Protein AF-A0A183EVA5-F1 (afdb_monomer)

Organism: NCBI:txid637853

InterPro domains:
  IPR012674 Calycin [G3DSA:2.40.128.20] (1-105)
  IPR012674 Calycin [SSF50814] (2-103)
  IPR014878 THAP4-like, heme-binding domain [PF08768] (3-102)
  IPR014878 THAP4-like, heme-binding domain [cd07828] (2-103)
  IPR045165 Nitrobindin family [PTHR15854] (3-103)

pLDDT: mean 94.04, std 8.08, range [46.53, 98.69]

Secondary structure (DSSP, 8-state):
---------EEEEEEE-TTS-EEEEEEEETTSEEEEEEEEEETTEEEEEEEEEEE-TTS----EEEEEEEEEEEETTEEEEEEEEEETTEEEEEEEEEEEEP-S--

Structure (mmCIF, N/CA/C/O backbone):
data_AF-A0A183EVA5-F1
#
_entry.id   AF-A0A183EVA5-F1
#
loop_
_atom_site.group_PDB
_atom_site.id
_atom_site.type_symbol
_atom_site.label_atom_id
_atom_site.label_alt_id
_atom_site.label_comp_id
_atom_site.label_asym_id
_atom_site.label_entity_id
_atom_site.label_seq_id
_atom_site.pdbx_PDB_ins_code
_atom_site.Cartn_x
_atom_site.Cartn_y
_atom_site.Cartn_z
_atom_site.occupancy
_atom_site.B_iso_or_equiv
_atom_site.auth_seq_id
_atom_site.auth_comp_id
_atom_site.auth_asym_id
_atom_site.auth_atom_id
_atom_site.pdbx_PDB_model_num
ATOM 1 N N . MET A 1 1 ? 5.181 27.711 -9.859 1.00 46.53 1 MET A N 1
ATOM 2 C CA . MET A 1 1 ? 3.782 27.242 -9.761 1.00 46.53 1 MET A CA 1
ATOM 3 C C . MET A 1 1 ? 3.815 25.726 -9.697 1.00 46.53 1 MET A C 1
ATOM 5 O O . MET A 1 1 ? 4.604 25.141 -10.422 1.00 46.53 1 MET A O 1
ATOM 9 N N . ASN A 1 2 ? 3.055 25.109 -8.791 1.00 75.94 2 ASN A N 1
ATOM 10 C CA . ASN A 1 2 ? 2.841 23.662 -8.789 1.00 75.94 2 ASN A CA 1
ATOM 11 C C . ASN A 1 2 ? 1.584 23.406 -9.628 1.00 75.94 2 ASN A C 1
ATOM 13 O O . ASN A 1 2 ? 0.503 23.842 -9.231 1.00 75.94 2 ASN A O 1
ATOM 17 N N . ASN A 1 3 ? 1.743 22.757 -10.779 1.00 87.44 3 ASN A N 1
ATOM 18 C CA . ASN A 1 3 ? 0.656 22.522 -11.730 1.00 87.44 3 ASN A CA 1
ATOM 19 C C . ASN A 1 3 ? -0.307 21.411 -11.289 1.00 87.44 3 ASN A C 1
ATOM 21 O O . ASN A 1 3 ? -1.318 21.198 -11.947 1.00 87.44 3 ASN A O 1
ATOM 25 N N . ARG A 1 4 ? -0.042 20.761 -10.142 1.00 86.25 4 ARG A N 1
ATOM 26 C CA . ARG A 1 4 ? -0.784 19.588 -9.653 1.00 86.25 4 ARG A CA 1
ATOM 27 C C . ARG A 1 4 ? -0.762 18.427 -10.647 1.00 86.25 4 ARG A C 1
ATOM 29 O O . ARG A 1 4 ? -1.723 17.668 -10.718 1.00 86.25 4 ARG A O 1
ATOM 36 N N . ASP A 1 5 ? 0.337 18.308 -11.384 1.00 92.50 5 ASP A N 1
ATOM 37 C CA . ASP A 1 5 ? 0.573 17.171 -12.263 1.00 92.50 5 ASP A CA 1
ATOM 38 C C . ASP A 1 5 ? 0.585 15.881 -11.429 1.00 92.50 5 ASP A C 1
ATOM 40 O O . ASP A 1 5 ? 1.111 15.848 -10.309 1.00 92.50 5 ASP A O 1
ATOM 44 N N . GLU A 1 6 ? -0.035 14.831 -11.959 1.00 89.56 6 GLU A N 1
ATOM 45 C CA . GLU A 1 6 ? -0.049 13.512 -11.334 1.00 89.56 6 GLU A CA 1
ATOM 46 C C . GLU A 1 6 ? 1.365 12.921 -11.340 1.00 89.56 6 GLU A C 1
ATOM 48 O O . GLU A 1 6 ? 2.039 12.906 -12.370 1.00 89.56 6 GLU A O 1
ATOM 53 N N . LEU A 1 7 ? 1.828 12.466 -10.172 1.00 91.81 7 LEU A N 1
ATOM 54 C CA . LEU A 1 7 ? 3.169 11.890 -10.014 1.00 91.81 7 LEU A CA 1
ATOM 55 C C . LEU A 1 7 ? 3.152 10.370 -9.836 1.00 91.81 7 LEU A C 1
ATOM 57 O O . LEU A 1 7 ? 4.098 9.709 -10.256 1.00 91.81 7 LEU A O 1
ATOM 61 N N . HIS A 1 8 ? 2.143 9.848 -9.137 1.00 93.00 8 HIS A N 1
ATOM 62 C CA . HIS A 1 8 ? 2.019 8.433 -8.807 1.00 93.00 8 HIS A CA 1
ATOM 63 C C . HIS A 1 8 ? 0.599 8.119 -8.337 1.00 93.00 8 HIS A C 1
ATOM 65 O O . HIS A 1 8 ? 0.089 8.783 -7.426 1.00 93.00 8 HIS A O 1
ATOM 71 N N . SER A 1 9 ? 0.043 7.035 -8.861 1.00 95.69 9 SER A N 1
ATOM 72 C CA . SER A 1 9 ? -1.239 6.471 -8.453 1.00 95.69 9 SER A CA 1
ATOM 73 C C . SER A 1 9 ? -1.147 4.959 -8.271 1.00 95.69 9 SER A C 1
ATOM 75 O O . S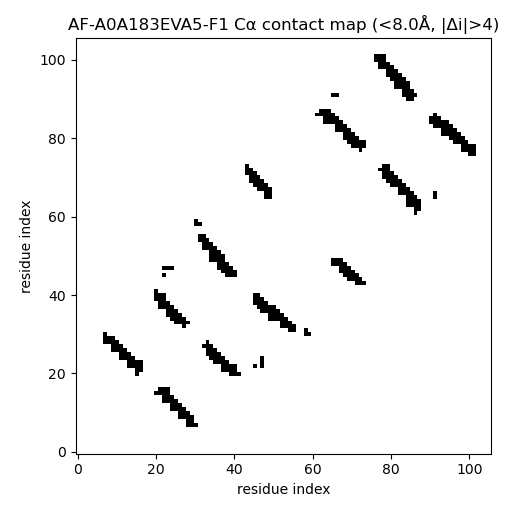ER A 1 9 ? -0.566 4.245 -9.086 1.00 95.69 9 SER A O 1
ATOM 77 N N . GLU A 1 10 ? -1.755 4.462 -7.192 1.00 96.81 10 GLU A N 1
ATOM 78 C CA . GLU A 1 10 ? -1.872 3.032 -6.900 1.00 96.81 10 GLU A CA 1
ATOM 79 C C . GLU A 1 10 ? -3.309 2.670 -6.514 1.00 96.81 10 GLU A C 1
ATOM 81 O O . GLU A 1 10 ? -3.983 3.407 -5.792 1.00 96.81 10 GLU A O 1
ATOM 86 N N . TYR A 1 11 ? -3.769 1.513 -6.984 1.00 98.06 11 TYR A N 1
ATOM 87 C CA . TYR A 1 11 ? -5.104 0.980 -6.715 1.00 98.06 11 TYR A CA 1
ATOM 88 C C . TYR A 1 11 ? -5.000 -0.477 -6.304 1.00 98.06 11 TYR A C 1
ATOM 90 O O . TYR A 1 11 ? -4.143 -1.206 -6.799 1.00 98.06 11 TYR A O 1
ATOM 98 N N . GLY A 1 12 ? -5.873 -0.927 -5.409 1.00 97.94 12 GLY A N 1
ATOM 99 C CA . GLY A 1 12 ? -5.734 -2.268 -4.872 1.00 97.94 12 GLY A CA 1
ATOM 100 C C . GLY A 1 12 ? -6.786 -2.671 -3.860 1.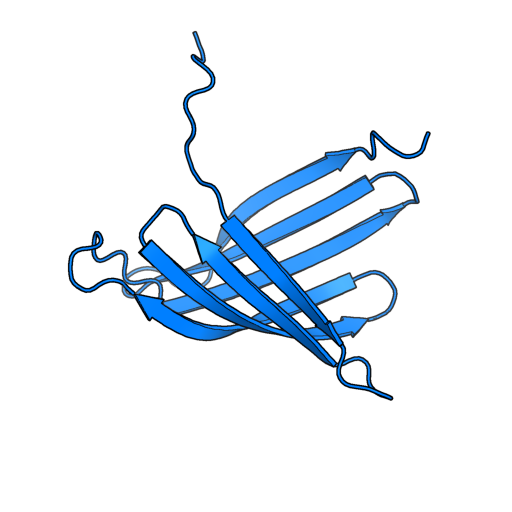00 97.94 12 GLY A C 1
ATOM 101 O O . GLY A 1 12 ? -7.779 -1.976 -3.645 1.00 97.94 12 GLY A O 1
ATOM 102 N N . PHE A 1 13 ? -6.524 -3.804 -3.217 1.00 98.50 13 PHE A N 1
ATOM 103 C CA . PHE A 1 13 ? -7.385 -4.388 -2.198 1.00 98.50 13 PHE A CA 1
ATOM 104 C C . PHE A 1 13 ? -6.581 -4.727 -0.947 1.00 98.50 13 PHE A C 1
ATOM 106 O O . PHE A 1 13 ? -5.471 -5.251 -1.032 1.00 98.50 13 PHE A O 1
ATOM 113 N N . ILE A 1 14 ? -7.182 -4.464 0.213 1.00 98.12 14 ILE A N 1
ATOM 114 C CA . ILE A 1 14 ? -6.720 -4.957 1.508 1.00 98.12 14 ILE A CA 1
ATOM 115 C C . ILE A 1 14 ? -7.614 -6.118 1.942 1.00 98.12 14 ILE A C 1
ATOM 117 O O . ILE A 1 14 ? -8.840 -6.009 1.930 1.00 98.12 14 ILE A O 1
ATOM 121 N N . ALA A 1 15 ? -7.001 -7.228 2.334 1.00 98.31 15 ALA A N 1
ATOM 122 C CA . ALA A 1 15 ? -7.688 -8.413 2.823 1.00 98.31 15 ALA A CA 1
ATOM 123 C C . ALA A 1 15 ? -7.113 -8.839 4.174 1.00 98.31 15 ALA A C 1
ATOM 125 O O . ALA A 1 15 ? -5.930 -8.650 4.451 1.00 98.31 15 ALA A O 1
ATOM 126 N N . ILE A 1 16 ? -7.958 -9.436 5.014 1.00 98.12 16 ILE A N 1
ATOM 127 C CA . ILE A 1 16 ? -7.554 -10.029 6.290 1.00 98.12 16 ILE A CA 1
ATOM 128 C C . ILE A 1 16 ? -7.833 -11.521 6.219 1.00 98.12 16 ILE A C 1
ATOM 130 O O . ILE A 1 16 ? -8.927 -11.938 5.834 1.00 98.12 16 ILE A O 1
ATOM 134 N N . LYS A 1 17 ? -6.853 -12.331 6.616 1.00 97.81 17 LYS A N 1
ATOM 135 C CA . LYS A 1 17 ? -7.052 -13.772 6.740 1.00 97.81 17 LYS A CA 1
ATOM 136 C C . LYS A 1 17 ? -8.045 -14.061 7.880 1.00 97.81 17 LYS A C 1
ATOM 138 O O . LYS A 1 17 ? -7.838 -13.588 9.001 1.00 97.81 17 LYS A O 1
ATOM 143 N N . PRO A 1 18 ? -9.111 -14.845 7.634 1.00 98.12 18 PRO A N 1
ATOM 144 C CA . PRO A 1 18 ? -10.136 -15.109 8.638 1.00 98.12 18 PRO A CA 1
ATOM 145 C C . PRO A 1 18 ? -9.565 -15.672 9.944 1.00 98.12 18 PRO A C 1
ATOM 147 O O . PRO A 1 18 ? -8.735 -16.580 9.932 1.00 98.12 18 PRO A O 1
ATOM 150 N N . GLY A 1 19 ? -10.024 -15.133 11.075 1.00 97.56 19 GLY A N 1
ATOM 151 C CA . GLY A 1 19 ? -9.620 -15.586 12.410 1.00 97.56 19 GLY A CA 1
ATOM 152 C C . GLY A 1 19 ? -8.200 -15.195 12.833 1.00 97.56 19 GLY A C 1
ATOM 153 O O . GLY A 1 19 ? -7.778 -15.580 13.922 1.00 97.56 19 GLY A O 1
ATOM 154 N N . THR A 1 20 ? -7.459 -14.430 12.024 1.00 97.81 20 THR A N 1
ATOM 155 C CA . THR A 1 20 ? -6.106 -13.972 12.365 1.00 97.81 20 THR A CA 1
ATOM 156 C C . THR A 1 20 ? -6.001 -12.446 12.321 1.00 97.81 20 THR A C 1
ATOM 158 O O . THR A 1 20 ? -6.986 -11.728 12.145 1.00 97.81 20 THR A O 1
ATOM 161 N N . LYS A 1 21 ? -4.785 -11.936 12.533 1.00 97.38 21 LYS A N 1
ATOM 162 C CA . LYS A 1 21 ? -4.431 -10.526 12.323 1.00 97.38 21 LYS A CA 1
ATOM 163 C C . LYS A 1 21 ? -3.524 -10.346 11.105 1.00 97.38 21 LYS A C 1
ATOM 165 O O . LYS A 1 21 ? -2.883 -9.310 10.985 1.00 97.38 21 LYS A O 1
ATOM 170 N N . GLU A 1 22 ? -3.421 -11.355 10.245 1.00 98.44 22 GLU A N 1
ATOM 171 C CA . GLU A 1 22 ? -2.601 -11.296 9.035 1.00 98.44 22 GLU A CA 1
ATOM 172 C C . GLU A 1 22 ? -3.355 -10.523 7.954 1.00 98.44 22 GLU A C 1
ATOM 174 O O . GLU A 1 22 ? -4.477 -10.875 7.584 1.00 98.44 22 GLU A O 1
ATOM 179 N N . VAL A 1 23 ? -2.724 -9.458 7.476 1.00 98.56 23 VAL A N 1
ATOM 180 C CA . VAL A 1 23 ? -3.220 -8.562 6.438 1.00 98.56 23 VAL A CA 1
ATOM 181 C C . VAL A 1 23 ? -2.414 -8.800 5.168 1.00 98.56 23 VAL A C 1
ATOM 183 O O . VAL A 1 23 ? -1.192 -8.942 5.228 1.00 98.56 23 VAL A O 1
ATOM 186 N N . ALA A 1 24 ? -3.092 -8.799 4.026 1.00 98.62 24 ALA A N 1
ATOM 187 C CA . ALA A 1 24 ? -2.479 -8.728 2.710 1.00 98.62 24 ALA A CA 1
ATOM 188 C C . ALA A 1 24 ? -2.968 -7.473 1.979 1.00 98.62 24 ALA A C 1
ATOM 190 O O . ALA A 1 24 ? -4.148 -7.124 2.053 1.00 98.62 24 ALA A O 1
ATOM 191 N N . LEU A 1 25 ? -2.060 -6.811 1.271 1.00 98.69 25 LEU A N 1
ATOM 192 C CA . LEU A 1 25 ? -2.331 -5.695 0.377 1.00 98.69 25 LEU A CA 1
ATOM 193 C C . LEU A 1 25 ? -1.853 -6.083 -1.021 1.00 98.69 25 LEU A C 1
ATOM 195 O O . LEU A 1 25 ? -0.704 -6.482 -1.195 1.00 98.69 25 LEU A O 1
ATOM 199 N N . SER A 1 26 ? -2.730 -5.958 -2.010 1.00 98.50 26 SER A N 1
ATOM 200 C CA . SER A 1 26 ? -2.387 -6.158 -3.418 1.00 98.50 26 SER A CA 1
ATOM 201 C C . SER A 1 26 ? -2.645 -4.868 -4.170 1.00 98.50 26 SER A C 1
ATOM 203 O O . SER A 1 26 ? -3.786 -4.405 -4.156 1.00 98.50 26 SER A O 1
ATOM 205 N N . THR A 1 27 ? -1.628 -4.290 -4.810 1.00 98.31 27 THR A N 1
ATOM 206 C CA . THR A 1 27 ? -1.761 -3.030 -5.557 1.00 98.31 27 THR A CA 1
ATOM 207 C C . THR A 1 27 ? -1.223 -3.133 -6.977 1.00 98.31 27 THR A C 1
ATOM 209 O O . THR A 1 27 ? -0.306 -3.898 -7.259 1.00 98.31 27 THR A O 1
ATOM 212 N N . VAL A 1 28 ? -1.812 -2.340 -7.870 1.00 97.19 28 VAL A N 1
ATOM 213 C CA . VAL A 1 28 ? -1.347 -2.047 -9.228 1.00 97.19 28 VAL A CA 1
ATOM 214 C C . VAL A 1 28 ? -1.068 -0.549 -9.302 1.00 97.19 28 VAL A C 1
ATOM 216 O O .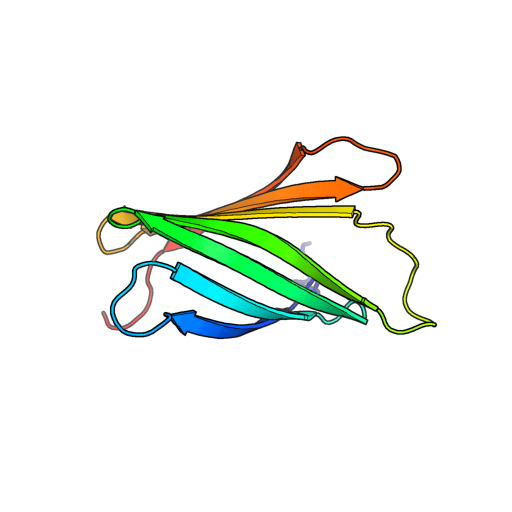 VAL A 1 28 ? -1.854 0.249 -8.789 1.00 97.19 28 VAL A O 1
ATOM 219 N N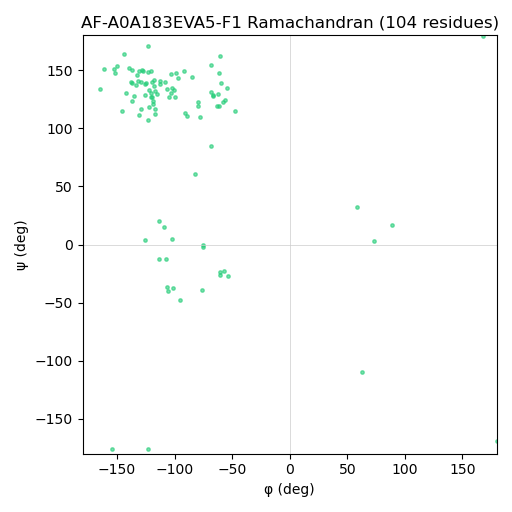 . MET A 1 29 ? 0.047 -0.178 -9.922 1.00 94.94 29 MET A N 1
ATOM 220 C CA . MET A 1 29 ? 0.568 1.188 -9.963 1.00 94.94 29 MET A CA 1
ATOM 221 C C . MET A 1 29 ? 0.686 1.682 -11.409 1.00 94.94 29 MET A C 1
ATOM 223 O O . MET A 1 29 ? 0.944 0.902 -12.330 1.00 94.94 29 MET A O 1
ATOM 227 N N . ASP A 1 30 ? 0.531 2.987 -11.608 1.00 93.50 30 ASP A N 1
ATOM 228 C CA . ASP A 1 30 ? 0.654 3.666 -12.907 1.00 93.50 30 ASP A CA 1
ATOM 229 C C . ASP A 1 30 ? 2.044 3.531 -13.559 1.00 93.50 30 ASP A C 1
ATOM 231 O O . ASP A 1 30 ? 2.174 3.568 -14.783 1.00 93.50 30 ASP A O 1
ATOM 235 N N . ASN A 1 31 ? 3.081 3.288 -12.759 1.00 90.81 31 ASN A N 1
ATOM 236 C CA . ASN A 1 31 ? 4.441 3.010 -13.222 1.00 90.81 31 ASN A CA 1
ATOM 237 C C . ASN A 1 31 ? 4.641 1.589 -13.799 1.00 90.81 31 ASN A C 1
ATOM 239 O O . ASN A 1 31 ? 5.747 1.260 -14.233 1.00 90.81 31 ASN A O 1
ATOM 243 N N . GLY A 1 32 ? 3.596 0.753 -13.829 1.00 92.19 32 GLY A N 1
ATOM 244 C CA . GLY A 1 32 ? 3.637 -0.603 -14.383 1.00 92.19 32 GLY A CA 1
ATOM 245 C C . GLY A 1 32 ? 4.053 -1.689 -13.389 1.00 92.19 32 GLY A C 1
ATOM 246 O O . GLY A 1 32 ? 4.422 -2.789 -13.818 1.00 92.19 32 GLY A O 1
ATOM 247 N N . PHE A 1 33 ? 4.011 -1.400 -12.084 1.00 93.44 33 PHE A N 1
ATOM 248 C CA . PHE A 1 33 ? 4.276 -2.368 -11.018 1.00 93.44 33 PHE A CA 1
ATOM 249 C C . PHE A 1 33 ? 2.994 -2.936 -10.419 1.00 93.44 33 PHE A C 1
ATOM 251 O O . PHE A 1 33 ? 1.969 -2.263 -10.307 1.00 93.44 33 PHE A O 1
ATOM 258 N N . VAL A 1 34 ? 3.084 -4.194 -9.998 1.00 95.75 34 VAL A N 1
ATOM 259 C CA . VAL A 1 34 ? 2.076 -4.873 -9.183 1.00 95.75 34 VAL A CA 1
ATOM 260 C C . VAL A 1 34 ? 2.778 -5.412 -7.951 1.00 95.75 34 VAL A C 1
ATOM 262 O O . VAL A 1 34 ? 3.784 -6.098 -8.103 1.00 95.75 34 VAL A O 1
ATOM 265 N N . THR A 1 35 ? 2.282 -5.139 -6.747 1.00 97.31 35 THR A N 1
ATOM 266 C CA . THR A 1 35 ? 2.890 -5.656 -5.513 1.00 97.31 35 THR A CA 1
ATOM 267 C C . THR A 1 35 ? 1.906 -6.462 -4.685 1.00 97.31 35 THR A C 1
ATOM 269 O O . THR A 1 35 ? 0.702 -6.202 -4.670 1.00 97.31 35 THR A O 1
ATOM 272 N N . ILE A 1 36 ? 2.447 -7.452 -3.978 1.00 98.38 36 ILE A N 1
ATOM 273 C CA . ILE A 1 36 ? 1.787 -8.167 -2.893 1.00 98.38 36 ILE A CA 1
ATOM 274 C C . ILE A 1 36 ? 2.595 -7.888 -1.631 1.00 98.38 36 ILE A C 1
ATOM 276 O O . ILE A 1 36 ? 3.760 -8.270 -1.542 1.00 98.38 36 ILE A O 1
ATOM 280 N N . GLU A 1 37 ? 1.985 -7.231 -0.653 1.00 98.69 37 GLU A N 1
ATOM 281 C CA . GLU A 1 37 ? 2.594 -6.922 0.640 1.00 98.69 37 GLU A CA 1
ATOM 282 C C . GLU A 1 37 ? 1.801 -7.611 1.758 1.00 98.69 37 GLU A C 1
ATOM 284 O O . GLU A 1 37 ? 0.573 -7.695 1.702 1.00 98.69 37 GLU A O 1
ATOM 289 N N . GLN A 1 38 ? 2.483 -8.123 2.782 1.00 98.69 38 GLN A N 1
ATOM 290 C CA . GLN A 1 38 ? 1.848 -8.865 3.874 1.00 98.69 38 GLN A CA 1
ATOM 291 C C . GLN A 1 38 ? 2.399 -8.463 5.237 1.00 98.69 38 GLN A C 1
ATOM 293 O O . GLN A 1 38 ? 3.572 -8.116 5.374 1.00 98.69 38 GLN A O 1
ATOM 298 N N . GLY A 1 39 ? 1.565 -8.558 6.270 1.00 98.50 39 GLY A N 1
ATOM 299 C CA . GLY A 1 39 ? 2.021 -8.430 7.648 1.00 98.50 39 GLY A CA 1
ATOM 300 C C . GLY A 1 39 ? 0.899 -8.281 8.673 1.00 98.50 39 GLY A C 1
ATOM 301 O O . GLY A 1 39 ? -0.281 -8.324 8.324 1.00 98.50 39 GLY A O 1
ATOM 302 N N . PRO A 1 40 ? 1.240 -8.172 9.966 1.00 97.88 40 PRO A N 1
ATOM 303 C CA . PRO A 1 40 ? 0.252 -8.207 11.032 1.00 97.88 40 PRO A CA 1
ATOM 304 C C . PRO A 1 40 ? -0.391 -6.838 11.301 1.00 97.88 40 PRO A C 1
ATOM 306 O O . PRO A 1 40 ? 0.275 -5.799 11.318 1.00 97.88 40 PRO A O 1
ATOM 309 N N . LEU A 1 41 ? -1.681 -6.857 11.635 1.00 98.00 41 LEU A N 1
ATOM 310 C CA . LEU A 1 41 ? -2.372 -5.772 12.326 1.00 98.00 41 LEU A CA 1
ATOM 311 C C . LEU A 1 41 ? -2.060 -5.842 13.829 1.00 98.00 41 LEU A C 1
ATOM 313 O O . LEU A 1 41 ? -2.415 -6.804 14.515 1.00 98.00 41 LEU A O 1
ATOM 317 N N . VAL A 1 42 ? -1.445 -4.792 14.371 1.00 97.88 42 VAL A N 1
ATOM 318 C CA . VAL A 1 42 ? -1.131 -4.657 15.800 1.00 97.88 42 VAL A CA 1
ATOM 319 C C . VAL A 1 42 ? -1.764 -3.376 16.336 1.00 97.88 42 VAL A C 1
ATOM 321 O O . VAL A 1 42 ? -1.325 -2.264 16.047 1.00 97.88 42 VAL A O 1
ATOM 324 N N . GLY A 1 43 ? -2.825 -3.528 17.132 1.00 96.44 43 GLY A N 1
ATOM 325 C CA . GLY A 1 43 ? -3.601 -2.399 17.642 1.00 96.44 43 GLY A CA 1
ATOM 326 C C . GLY A 1 43 ? -4.259 -1.623 16.502 1.00 96.44 43 GLY A C 1
ATOM 327 O O . GLY A 1 43 ? -5.187 -2.122 15.874 1.00 96.44 43 GLY A O 1
ATOM 328 N N . LYS A 1 44 ? -3.766 -0.407 16.247 1.00 97.06 44 LYS A N 1
ATOM 329 C CA . LYS A 1 44 ? -4.222 0.487 15.169 1.00 97.06 44 LYS A CA 1
ATOM 330 C C . LYS A 1 44 ? -3.153 0.709 14.087 1.00 97.06 44 LYS A C 1
ATOM 332 O O . LYS A 1 44 ? -3.189 1.715 13.376 1.00 97.06 44 LYS A O 1
ATOM 337 N N . SER A 1 45 ? -2.184 -0.201 14.013 1.00 98.12 45 SER A N 1
ATOM 338 C CA . SER A 1 45 ? -1.053 -0.125 13.095 1.00 98.12 45 SER A CA 1
ATOM 339 C C . SER A 1 45 ? -0.960 -1.383 12.245 1.00 98.12 45 SER A C 1
ATOM 341 O O . SER A 1 45 ? -1.106 -2.489 12.762 1.00 98.12 45 SER A O 1
ATOM 343 N N . ILE A 1 46 ? -0.655 -1.216 10.964 1.00 98.31 46 ILE A N 1
ATOM 344 C CA . ILE A 1 46 ? -0.339 -2.304 10.041 1.00 98.31 46 ILE A CA 1
ATOM 345 C C . ILE A 1 46 ? 1.073 -2.055 9.522 1.00 98.31 46 ILE A C 1
ATOM 347 O O . ILE A 1 46 ? 1.386 -0.944 9.092 1.00 98.31 46 ILE A O 1
ATOM 351 N N . LYS A 1 47 ? 1.915 -3.087 9.573 1.00 98.25 47 LYS A N 1
ATOM 352 C CA . LYS A 1 47 ? 3.231 -3.097 8.936 1.00 98.25 47 LYS A CA 1
ATOM 353 C C . LYS A 1 47 ? 3.240 -4.186 7.877 1.00 98.25 47 LYS A C 1
ATOM 355 O O . LYS A 1 47 ? 3.156 -5.357 8.229 1.00 98.25 47 LYS A O 1
ATOM 360 N N . LEU A 1 48 ? 3.319 -3.789 6.616 1.00 98.69 48 LEU A N 1
ATOM 361 C CA . LEU A 1 48 ? 3.322 -4.670 5.457 1.00 98.69 48 LEU A CA 1
ATOM 362 C C . LEU A 1 48 ? 4.733 -4.722 4.874 1.00 98.69 48 LEU A C 1
ATOM 364 O O . LEU A 1 48 ? 5.372 -3.685 4.703 1.00 98.69 48 LEU A O 1
ATOM 368 N N . THR A 1 49 ? 5.207 -5.921 4.571 1.00 98.56 49 THR A N 1
ATOM 369 C CA . THR A 1 49 ? 6.485 -6.162 3.899 1.00 98.56 49 THR A CA 1
ATOM 370 C C . THR A 1 49 ? 6.207 -6.733 2.518 1.00 98.56 49 THR A C 1
ATOM 372 O O . THR A 1 49 ? 5.309 -7.566 2.372 1.00 98.56 49 THR A O 1
ATOM 375 N N . LEU A 1 50 ? 6.976 -6.306 1.516 1.00 98.25 50 LEU A N 1
ATOM 376 C CA . LEU A 1 50 ? 6.894 -6.863 0.169 1.00 98.25 50 LEU A CA 1
ATOM 377 C C . LEU A 1 50 ? 7.106 -8.378 0.192 1.00 98.25 50 LEU A C 1
ATOM 379 O O . LEU A 1 50 ? 8.124 -8.861 0.684 1.00 98.25 50 LEU A O 1
ATOM 383 N N . HIS A 1 51 ? 6.145 -9.107 -0.357 1.00 97.69 51 HIS A N 1
ATOM 384 C CA . HIS A 1 51 ? 6.213 -10.548 -0.551 1.00 97.69 51 HIS A CA 1
ATOM 385 C C . HIS A 1 51 ? 6.456 -10.892 -2.023 1.00 97.69 51 HIS A C 1
ATOM 387 O O . HIS A 1 51 ? 7.211 -11.812 -2.317 1.00 97.69 51 HIS A O 1
ATOM 393 N N . ASP A 1 52 ? 5.822 -10.164 -2.946 1.00 97.12 52 ASP A N 1
ATOM 394 C CA . ASP A 1 52 ? 6.009 -10.370 -4.383 1.00 97.12 52 ASP A CA 1
ATOM 395 C C . ASP A 1 52 ? 5.826 -9.067 -5.174 1.00 97.12 52 ASP A C 1
ATOM 397 O O . ASP A 1 52 ? 5.115 -8.157 -4.736 1.00 97.12 52 ASP A O 1
ATOM 401 N N . ILE A 1 53 ? 6.477 -8.976 -6.336 1.00 94.75 53 ILE A N 1
ATOM 402 C CA . ILE A 1 53 ? 6.418 -7.818 -7.231 1.00 94.75 53 ILE A CA 1
ATOM 403 C C . ILE A 1 53 ? 6.486 -8.226 -8.710 1.00 94.75 53 ILE A C 1
ATOM 405 O O . ILE A 1 53 ? 7.516 -8.677 -9.216 1.00 94.75 53 ILE A O 1
ATOM 409 N N . GLY A 1 54 ? 5.391 -7.978 -9.426 1.00 93.69 54 GLY A N 1
ATO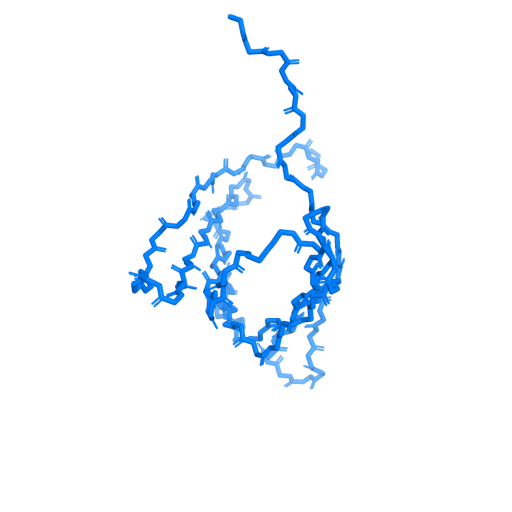M 410 C CA . GLY A 1 54 ? 5.286 -8.096 -10.877 1.00 93.69 54 GLY A CA 1
ATOM 411 C C . GLY A 1 54 ? 5.599 -6.776 -11.582 1.00 93.69 54 GLY A C 1
ATOM 412 O O . GLY A 1 54 ? 5.347 -5.696 -11.047 1.00 93.69 54 GLY A O 1
ATOM 413 N N . ARG A 1 55 ? 6.155 -6.857 -12.797 1.00 91.94 55 ARG A N 1
ATOM 414 C CA . ARG A 1 55 ? 6.517 -5.689 -13.616 1.00 91.94 55 ARG A CA 1
ATOM 415 C C . ARG A 1 55 ? 6.138 -5.915 -15.069 1.00 91.94 55 ARG A C 1
ATOM 417 O O . ARG A 1 55 ? 6.352 -7.001 -15.608 1.00 91.94 55 ARG A O 1
ATOM 424 N N . ILE A 1 56 ? 5.630 -4.872 -15.714 1.00 92.12 56 ILE A N 1
ATOM 425 C CA . ILE A 1 56 ? 5.473 -4.852 -17.169 1.00 92.12 56 ILE A CA 1
ATOM 426 C C . ILE A 1 56 ? 6.870 -4.818 -17.806 1.00 92.12 56 ILE A C 1
ATOM 428 O O . ILE A 1 56 ? 7.699 -3.992 -17.429 1.00 92.12 56 ILE A O 1
ATOM 432 N N . SER A 1 57 ? 7.135 -5.689 -18.783 1.00 88.38 57 SER A N 1
ATOM 433 C CA . SER A 1 57 ? 8.480 -5.892 -19.356 1.00 88.38 57 SER A CA 1
ATOM 434 C C . SER A 1 57 ? 9.087 -4.647 -20.006 1.00 88.38 57 SER A C 1
ATOM 436 O O . SER A 1 57 ? 10.305 -4.525 -20.075 1.00 88.38 57 SER A O 1
ATOM 438 N N . PHE A 1 58 ? 8.243 -3.730 -20.476 1.00 86.25 58 PHE A N 1
ATOM 439 C CA . PHE A 1 58 ? 8.646 -2.458 -21.076 1.00 86.25 58 PHE A CA 1
ATOM 440 C C . PHE A 1 58 ? 8.479 -1.254 -20.136 1.00 86.25 58 PHE A C 1
ATOM 442 O O . PHE A 1 58 ? 8.677 -0.117 -20.564 1.00 86.25 58 PHE A O 1
ATOM 449 N N . SER A 1 59 ? 8.094 -1.472 -18.872 1.00 82.12 59 SER A N 1
ATOM 450 C CA . SER A 1 59 ? 8.136 -0.401 -17.874 1.00 82.12 59 SER A CA 1
ATOM 451 C C . SER A 1 59 ? 9.585 -0.038 -17.562 1.00 82.12 59 SER A C 1
ATOM 453 O O . SER A 1 59 ? 10.505 -0.837 -17.750 1.00 82.12 59 SER A O 1
ATOM 455 N N . ARG A 1 60 ? 9.801 1.200 -17.113 1.00 71.19 60 ARG A N 1
ATOM 456 C CA . ARG A 1 60 ? 11.126 1.655 -16.702 1.00 71.19 60 ARG A CA 1
ATOM 457 C C . ARG A 1 60 ? 11.625 0.731 -15.596 1.00 71.19 60 ARG A C 1
ATOM 459 O O . ARG A 1 60 ? 10.971 0.620 -14.562 1.00 71.19 60 ARG A O 1
ATOM 466 N N . ASP A 1 61 ? 12.782 0.113 -15.813 1.00 65.25 61 ASP A N 1
ATOM 467 C CA . ASP A 1 61 ? 13.410 -0.766 -14.830 1.00 65.25 61 ASP A CA 1
ATOM 468 C C . ASP A 1 61 ? 13.890 0.067 -13.634 1.00 65.25 61 ASP A C 1
ATOM 470 O O . ASP A 1 61 ? 15.012 0.574 -13.585 1.00 65.25 61 ASP A O 1
ATOM 474 N N . LEU A 1 62 ? 12.973 0.319 -12.701 1.00 71.31 62 LEU A N 1
ATOM 475 C CA . LEU A 1 62 ? 13.301 0.779 -11.365 1.00 71.31 62 LEU A CA 1
ATOM 476 C C . LEU A 1 62 ? 13.484 -0.489 -10.537 1.00 71.31 62 LEU A C 1
ATOM 478 O O . LEU A 1 62 ? 12.503 -1.197 -10.283 1.00 71.31 62 LEU A O 1
ATOM 482 N N . PRO A 1 63 ? 14.716 -0.804 -10.115 1.00 82.94 63 PRO A N 1
ATOM 483 C CA . PRO A 1 63 ? 15.017 -2.093 -9.529 1.00 82.94 63 PRO A CA 1
ATOM 484 C C . PRO A 1 63 ? 14.628 -2.109 -8.047 1.00 82.94 63 PRO A C 1
ATOM 486 O O . PRO A 1 63 ? 15.478 -2.245 -7.166 1.00 82.94 63 PRO A O 1
ATOM 489 N N . VAL A 1 64 ? 13.338 -1.902 -7.766 1.00 89.81 64 VAL A N 1
ATOM 490 C CA . VAL A 1 64 ? 12.749 -2.029 -6.432 1.00 89.81 64 VAL A CA 1
ATOM 491 C C . VAL A 1 64 ? 12.940 -3.469 -5.990 1.00 89.81 64 VAL A C 1
ATOM 493 O O . VAL A 1 64 ? 12.466 -4.387 -6.654 1.00 89.81 64 VAL A O 1
ATOM 496 N N . HIS A 1 65 ? 13.661 -3.655 -4.894 1.00 91.31 65 HIS A N 1
ATOM 497 C CA . HIS A 1 65 ? 13.988 -4.963 -4.344 1.00 91.31 65 HIS A CA 1
ATOM 498 C C . HIS A 1 65 ? 13.087 -5.310 -3.157 1.00 91.31 65 HIS A C 1
ATOM 500 O O . HIS A 1 65 ? 12.654 -6.450 -3.027 1.00 91.31 65 HIS A O 1
ATOM 506 N N . GLY A 1 66 ? 12.752 -4.315 -2.333 1.00 95.38 66 GLY A N 1
ATOM 507 C CA . GLY A 1 66 ? 11.916 -4.497 -1.153 1.00 95.38 66 GLY A CA 1
ATOM 508 C C . GLY A 1 66 ? 11.149 -3.232 -0.793 1.00 95.38 66 GLY A C 1
ATOM 509 O O . GLY A 1 66 ? 11.614 -2.118 -1.034 1.00 95.38 66 GLY A O 1
ATOM 510 N N . THR A 1 67 ? 9.984 -3.403 -0.175 1.00 97.56 67 THR A N 1
ATOM 511 C CA . THR A 1 67 ? 9.223 -2.315 0.447 1.00 97.56 67 THR A CA 1
ATOM 512 C C . THR A 1 67 ? 8.805 -2.707 1.857 1.00 97.56 67 THR A C 1
ATOM 514 O O . THR A 1 67 ? 8.582 -3.883 2.163 1.00 97.56 67 THR A O 1
ATOM 517 N N . ILE A 1 68 ? 8.709 -1.704 2.728 1.00 98.50 68 ILE A N 1
ATOM 518 C CA . ILE A 1 68 ? 8.016 -1.810 4.010 1.00 98.50 68 ILE A CA 1
ATOM 519 C C . ILE A 1 68 ? 7.052 -0.635 4.104 1.00 98.50 68 ILE A C 1
ATOM 521 O O . ILE A 1 68 ? 7.473 0.524 4.154 1.00 98.50 68 ILE A O 1
ATOM 525 N N . ARG A 1 69 ? 5.759 -0.938 4.160 1.00 98.62 69 ARG A N 1
ATOM 526 C CA . ARG A 1 69 ? 4.687 0.039 4.306 1.00 98.62 69 ARG A CA 1
ATOM 527 C C . ARG A 1 69 ? 4.147 0.002 5.723 1.00 98.62 69 ARG A C 1
ATOM 529 O O . ARG A 1 69 ? 3.751 -1.045 6.226 1.00 98.62 69 ARG A O 1
ATOM 536 N N . GLU A 1 70 ? 4.105 1.160 6.362 1.00 98.50 70 GLU A N 1
ATOM 537 C CA . GLU A 1 70 ? 3.536 1.313 7.695 1.00 98.50 70 GLU A CA 1
ATOM 538 C C . GLU A 1 70 ? 2.361 2.280 7.645 1.00 98.50 70 GLU A C 1
ATOM 540 O O . GLU A 1 70 ? 2.499 3.435 7.236 1.00 98.50 70 GLU A O 1
ATOM 545 N N . TRP A 1 71 ? 1.209 1.801 8.100 1.00 98.56 71 TRP A N 1
ATOM 546 C CA . TRP A 1 71 ? 0.019 2.606 8.325 1.00 98.56 71 TRP A CA 1
ATOM 547 C C . TRP A 1 71 ? -0.301 2.623 9.803 1.00 98.56 71 TRP A C 1
ATOM 549 O O . TRP A 1 71 ? -0.383 1.573 10.438 1.00 98.56 71 TRP A O 1
ATOM 559 N N . ARG A 1 72 ? -0.506 3.817 10.354 1.00 98.44 72 ARG A N 1
ATOM 560 C CA . ARG A 1 72 ? -0.868 3.992 11.757 1.00 98.44 72 ARG A CA 1
ATOM 561 C C . ARG A 1 72 ? -1.953 5.038 11.895 1.00 98.44 72 ARG A C 1
ATOM 563 O O . ARG A 1 72 ? -1.762 6.196 11.528 1.00 98.44 72 ARG A O 1
ATOM 570 N N . LEU A 1 73 ? -3.062 4.646 12.509 1.00 97.94 73 LEU A N 1
ATOM 571 C CA . LEU A 1 73 ? -4.058 5.601 12.968 1.00 97.94 73 LEU A CA 1
ATOM 572 C C . LEU A 1 73 ? -3.552 6.228 14.278 1.00 97.94 73 LEU A C 1
ATOM 574 O O . LEU A 1 73 ? -3.438 5.540 15.297 1.00 97.94 73 LEU A O 1
ATOM 578 N N . LEU A 1 74 ? -3.181 7.510 14.235 1.00 97.25 74 LEU A N 1
ATOM 579 C CA . LEU A 1 74 ? -2.661 8.240 15.400 1.00 97.25 74 LEU A CA 1
ATOM 580 C C . LEU A 1 74 ? -3.796 8.613 16.364 1.00 97.25 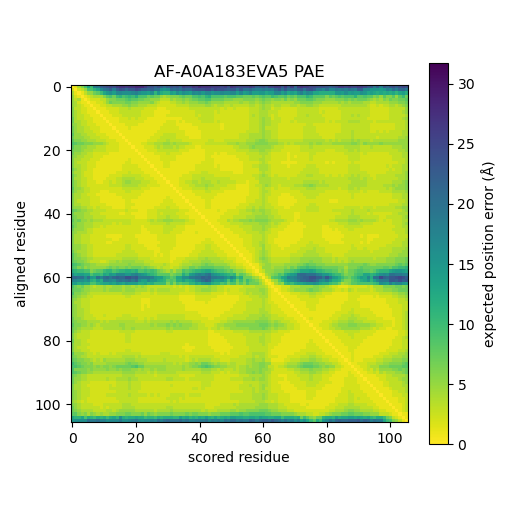74 LEU A C 1
ATOM 582 O O . LEU A 1 74 ? -3.649 8.483 17.577 1.00 97.25 74 LEU A O 1
ATOM 586 N N . ASP A 1 75 ? -4.935 9.008 15.804 1.00 96.00 75 ASP A N 1
ATOM 587 C CA . ASP A 1 75 ? -6.181 9.370 16.481 1.00 96.00 75 ASP A CA 1
ATOM 588 C C . ASP A 1 75 ? -7.368 9.148 15.521 1.00 96.00 75 ASP A C 1
ATOM 590 O O . ASP A 1 75 ? -7.178 8.621 14.428 1.00 96.00 75 ASP A O 1
ATOM 594 N N . SER A 1 76 ? -8.598 9.498 15.909 1.00 93.88 76 SER A N 1
ATOM 595 C CA . SER A 1 76 ? -9.802 9.284 15.084 1.00 93.88 76 SER A CA 1
ATOM 596 C C . SER A 1 76 ? -9.751 9.925 13.696 1.00 93.88 76 SER A C 1
ATOM 598 O O . SER A 1 76 ? -10.461 9.463 12.802 1.00 93.88 76 SER A O 1
ATOM 600 N N . ASP A 1 77 ? -8.917 10.951 13.509 1.00 96.19 77 ASP A N 1
ATOM 601 C CA . ASP A 1 77 ? -8.945 11.824 12.337 1.00 96.19 77 ASP A CA 1
ATOM 602 C C . ASP A 1 77 ? -7.595 11.935 11.625 1.00 96.19 77 ASP A C 1
ATOM 604 O O . ASP A 1 77 ? -7.477 12.683 10.651 1.00 96.19 77 ASP A O 1
ATOM 608 N N . THR A 1 78 ? -6.576 11.197 12.077 1.00 97.81 78 THR A N 1
ATOM 609 C CA . THR A 1 78 ? -5.209 11.304 11.558 1.00 97.81 78 THR A CA 1
ATOM 610 C C . THR A 1 78 ? -4.618 9.941 11.223 1.00 97.81 78 THR A C 1
ATOM 612 O O . THR A 1 78 ? -4.282 9.152 12.110 1.00 97.81 78 THR A O 1
ATOM 615 N N . LEU A 1 79 ? -4.414 9.702 9.927 1.00 98.31 79 LEU A N 1
ATOM 616 C CA . LEU A 1 79 ? -3.686 8.545 9.409 1.00 98.31 79 LEU A CA 1
ATOM 617 C C . LEU A 1 79 ? -2.255 8.957 9.060 1.00 98.31 79 LEU A C 1
ATOM 619 O O . LEU A 1 79 ? -2.047 9.892 8.292 1.00 98.31 79 LEU A O 1
ATOM 623 N N . GLU A 1 80 ? -1.269 8.246 9.593 1.00 98.62 80 GLU A N 1
ATOM 624 C CA . GLU A 1 80 ? 0.127 8.344 9.172 1.00 98.62 80 GLU A CA 1
ATOM 625 C C . GLU A 1 80 ? 0.473 7.176 8.246 1.00 98.62 80 GLU A C 1
ATOM 627 O O . GLU A 1 80 ? 0.182 6.021 8.565 1.00 98.62 80 GLU A O 1
ATOM 632 N N . GLN A 1 81 ? 1.120 7.486 7.122 1.00 98.44 81 GLN A N 1
ATOM 633 C CA . GLN A 1 81 ? 1.677 6.518 6.188 1.00 98.44 81 GLN A CA 1
ATOM 634 C C . GLN A 1 81 ? 3.176 6.752 6.019 1.00 98.44 81 GLN A C 1
ATOM 636 O O . GLN A 1 81 ? 3.628 7.874 5.774 1.00 98.44 81 GLN A O 1
ATOM 641 N N . ARG A 1 82 ? 3.937 5.662 6.090 1.00 98.62 82 ARG A N 1
ATOM 642 C CA . ARG A 1 82 ? 5.357 5.615 5.742 1.00 98.62 82 ARG A CA 1
ATOM 643 C C . ARG A 1 82 ? 5.580 4.522 4.715 1.00 98.62 82 ARG A C 1
ATOM 645 O O . ARG A 1 82 ? 5.040 3.428 4.865 1.00 98.62 82 ARG A O 1
ATOM 652 N N . LEU A 1 83 ? 6.400 4.807 3.714 1.00 98.25 83 LEU A N 1
ATOM 653 C CA . LEU A 1 83 ? 6.912 3.802 2.797 1.00 98.25 83 LEU A CA 1
ATOM 654 C C . LEU A 1 83 ? 8.430 3.832 2.858 1.00 98.25 83 LEU A C 1
ATOM 656 O O . LEU A 1 83 ? 9.057 4.849 2.554 1.00 98.25 83 LEU A O 1
ATOM 660 N N . MET A 1 84 ? 9.014 2.716 3.267 1.00 98.38 84 MET A N 1
ATOM 661 C CA . MET A 1 84 ? 10.433 2.452 3.107 1.00 98.38 84 MET A CA 1
ATOM 662 C C . MET A 1 84 ? 10.626 1.602 1.858 1.00 98.38 84 MET A C 1
ATOM 664 O O . MET A 1 84 ? 9.797 0.742 1.553 1.00 98.38 8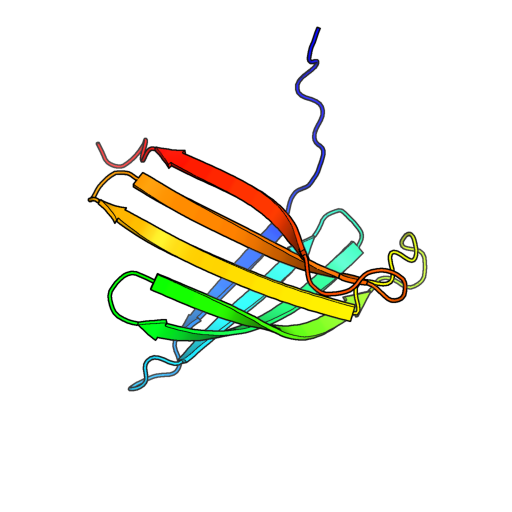4 MET A O 1
ATOM 668 N N . MET A 1 85 ? 11.704 1.864 1.132 1.00 97.19 85 MET A N 1
ATOM 669 C CA . MET A 1 85 ? 12.028 1.172 -0.106 1.00 97.19 85 MET A CA 1
ATOM 670 C C . MET A 1 85 ? 13.515 0.836 -0.140 1.00 97.19 85 MET A C 1
ATOM 672 O O . MET A 1 85 ? 14.362 1.649 0.235 1.00 97.19 85 MET A O 1
ATOM 676 N N . GLU A 1 86 ? 13.808 -0.364 -0.615 1.00 95.62 86 GLU A N 1
ATOM 677 C CA . GLU A 1 86 ? 15.133 -0.838 -0.987 1.00 95.62 86 GLU A CA 1
ATOM 678 C C . GLU A 1 86 ? 15.169 -1.052 -2.499 1.00 95.62 86 GLU A C 1
ATOM 680 O O . GLU A 1 86 ? 14.221 -1.573 -3.093 1.00 95.62 86 GLU A O 1
ATOM 685 N N . THR A 1 87 ? 16.269 -0.656 -3.127 1.00 92.25 87 THR A N 1
ATOM 686 C CA . THR A 1 87 ? 16.544 -0.905 -4.543 1.00 92.25 87 THR A CA 1
ATOM 687 C C . THR A 1 87 ? 17.862 -1.657 -4.686 1.00 92.25 87 THR A C 1
ATOM 689 O O . THR A 1 87 ? 18.619 -1.766 -3.725 1.00 92.25 87 THR A O 1
ATOM 692 N N . LEU A 1 88 ? 18.196 -2.136 -5.888 1.00 89.00 88 LEU A N 1
ATOM 693 C CA . LEU A 1 88 ? 19.490 -2.799 -6.126 1.00 89.00 88 LEU A CA 1
ATOM 694 C C . LEU A 1 88 ? 20.714 -1.965 -5.704 1.00 89.00 88 LEU A C 1
ATOM 696 O O . LEU A 1 88 ? 21.759 -2.530 -5.398 1.00 89.00 88 LEU A O 1
ATOM 700 N N . THR A 1 89 ? 20.610 -0.634 -5.706 1.00 90.19 89 THR A N 1
ATOM 701 C CA . THR A 1 89 ? 21.733 0.268 -5.402 1.00 90.19 89 THR A CA 1
ATOM 702 C C . THR A 1 89 ? 21.626 0.952 -4.043 1.00 90.19 89 THR A C 1
ATOM 704 O O . THR A 1 89 ? 22.605 1.539 -3.587 1.00 90.19 89 THR A O 1
ATOM 707 N N . HIS A 1 90 ? 20.468 0.887 -3.383 1.00 92.31 90 HIS A N 1
ATOM 708 C CA . HIS A 1 90 ? 20.224 1.579 -2.122 1.00 92.31 90 HIS A CA 1
ATOM 709 C C . HIS A 1 90 ? 19.536 0.658 -1.128 1.00 92.31 90 HIS A C 1
ATOM 711 O O . HIS A 1 90 ? 18.468 0.128 -1.418 1.00 92.31 90 HIS A O 1
ATOM 717 N N . ARG A 1 91 ? 20.111 0.552 0.074 1.00 95.62 91 ARG A N 1
ATOM 718 C CA . ARG A 1 91 ? 19.506 -0.173 1.197 1.00 95.62 91 ARG A CA 1
ATOM 719 C C . ARG A 1 91 ? 18.158 0.433 1.590 1.00 95.62 91 ARG A C 1
ATOM 721 O O . ARG A 1 91 ? 17.883 1.593 1.285 1.00 95.62 91 ARG A O 1
ATOM 728 N N . MET A 1 92 ? 17.368 -0.346 2.328 1.00 97.38 92 MET A N 1
ATOM 729 C CA . MET A 1 92 ? 16.082 0.077 2.883 1.00 97.38 92 MET A CA 1
ATOM 730 C C . MET A 1 92 ? 16.176 1.448 3.567 1.00 97.38 92 MET A C 1
ATOM 732 O O . MET A 1 92 ? 16.850 1.610 4.585 1.00 97.38 92 MET A O 1
ATOM 736 N N . GLN A 1 93 ? 15.472 2.426 3.008 1.00 97.25 93 GLN A N 1
ATOM 737 C CA . GLN A 1 93 ? 15.431 3.800 3.501 1.00 97.25 93 GLN A CA 1
ATOM 738 C C . GLN A 1 93 ? 14.039 4.401 3.311 1.00 97.25 93 GLN A C 1
ATOM 740 O O . GLN A 1 93 ? 13.222 3.877 2.554 1.00 97.25 93 GLN A O 1
ATOM 745 N N . MET A 1 94 ? 13.755 5.508 3.999 1.00 97.75 94 MET A N 1
ATOM 746 C CA . MET A 1 94 ? 12.485 6.218 3.848 1.00 97.75 94 MET A CA 1
ATOM 747 C C . MET A 1 94 ? 12.351 6.754 2.419 1.00 97.75 94 MET A C 1
ATOM 749 O O . MET A 1 94 ? 13.153 7.576 1.986 1.00 97.75 94 MET A O 1
ATOM 753 N N . HIS A 1 95 ? 11.321 6.299 1.710 1.00 96.19 95 HIS A N 1
ATOM 754 C CA . HIS A 1 95 ? 10.972 6.786 0.381 1.00 96.19 95 HIS A CA 1
ATOM 755 C C . HIS A 1 95 ? 9.899 7.873 0.462 1.00 96.19 95 HIS A C 1
ATOM 757 O O . HIS A 1 95 ? 10.063 8.94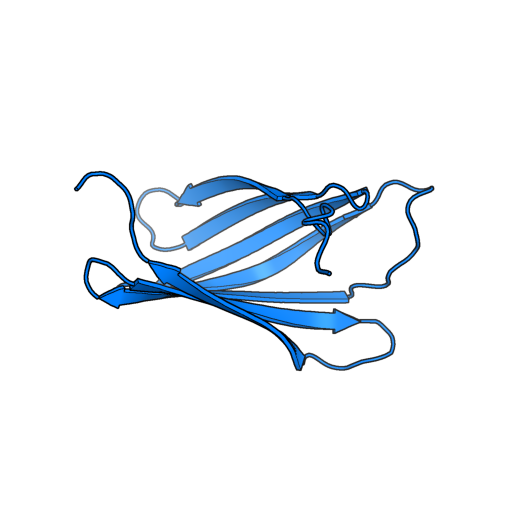5 -0.112 1.00 96.19 95 HIS A O 1
ATOM 763 N N . THR A 1 96 ? 8.828 7.635 1.229 1.00 97.62 96 THR A N 1
ATOM 764 C CA . THR A 1 96 ? 7.781 8.636 1.474 1.00 97.62 96 THR A CA 1
ATOM 765 C C . THR A 1 96 ? 7.289 8.624 2.918 1.00 97.62 96 THR A C 1
ATOM 767 O O . THR A 1 96 ? 7.309 7.605 3.616 1.00 97.62 96 THR A O 1
ATOM 770 N N . PHE A 1 97 ? 6.827 9.793 3.362 1.00 98.38 97 PHE A N 1
ATOM 771 C CA . PHE A 1 97 ? 6.169 10.013 4.643 1.00 98.38 97 PHE A CA 1
ATOM 772 C C . PHE A 1 97 ? 5.043 11.025 4.450 1.00 98.38 97 PHE A C 1
ATOM 774 O O . PHE A 1 97 ? 5.264 12.100 3.891 1.00 98.38 97 PHE A O 1
ATOM 781 N N . ILE A 1 98 ? 3.845 10.703 4.931 1.00 98.31 98 ILE A N 1
ATOM 782 C CA . ILE A 1 98 ? 2.686 11.587 4.818 1.00 98.31 98 ILE A CA 1
ATOM 783 C C . ILE A 1 98 ? 1.701 11.362 5.967 1.00 98.31 98 ILE A C 1
ATOM 785 O O . ILE A 1 98 ? 1.549 10.257 6.489 1.00 98.31 98 ILE A O 1
ATOM 789 N N . ARG A 1 99 ? 1.020 12.440 6.367 1.00 98.31 99 ARG A N 1
ATOM 790 C CA . ARG A 1 99 ? -0.102 12.408 7.307 1.00 98.31 99 ARG A CA 1
ATOM 791 C C . ARG A 1 99 ? -1.348 12.950 6.632 1.00 98.31 99 ARG A C 1
ATOM 793 O O . ARG A 1 99 ? -1.338 14.066 6.119 1.00 98.31 99 ARG A O 1
ATOM 800 N N . TYR A 1 100 ? -2.417 12.174 6.686 1.00 98.12 100 TYR A N 1
ATOM 801 C CA . TYR A 1 100 ? -3.718 12.530 6.147 1.00 98.12 100 TYR A CA 1
ATOM 802 C C . TYR A 1 100 ? -4.660 12.945 7.267 1.00 98.12 100 TYR A C 1
ATOM 804 O O . TYR A 1 100 ? -4.611 12.397 8.372 1.00 98.12 100 TYR A O 1
ATOM 812 N N . LYS A 1 101 ? -5.548 13.889 6.954 1.00 97.94 101 LYS A N 1
ATOM 813 C CA . LYS A 1 101 ? -6.696 14.223 7.792 1.00 97.94 101 LYS A CA 1
ATOM 814 C C . LYS A 1 101 ? -7.952 13.604 7.206 1.00 97.94 101 LYS A C 1
ATOM 816 O O . LYS A 1 101 ? -8.174 13.683 5.998 1.00 97.94 101 LYS A O 1
ATOM 821 N N . LYS A 1 102 ? -8.763 12.988 8.062 1.00 96.12 102 LYS A N 1
ATOM 822 C CA . LYS A 1 102 ? -10.070 12.467 7.675 1.00 96.12 102 LYS A CA 1
ATOM 823 C C . LYS A 1 102 ? -10.953 13.627 7.210 1.00 96.12 102 LYS A C 1
ATOM 825 O O . LYS A 1 102 ? -11.075 14.636 7.897 1.00 96.12 102 LYS A O 1
ATOM 830 N N . ILE A 1 103 ? -11.562 13.471 6.038 1.00 96.25 103 ILE A N 1
ATOM 831 C CA . ILE A 1 103 ? -12.488 14.459 5.460 1.00 96.25 103 ILE A CA 1
ATOM 832 C C . ILE A 1 103 ? -13.929 13.934 5.361 1.00 96.25 103 ILE A C 1
ATOM 834 O O . ILE A 1 103 ? -14.845 14.713 5.105 1.00 96.25 103 ILE A O 1
ATOM 838 N N . TYR A 1 104 ? -14.136 12.623 5.555 1.00 92.69 104 TYR A N 1
ATOM 839 C CA . TYR A 1 104 ? -15.437 11.955 5.469 1.00 92.69 104 TYR A CA 1
ATOM 840 C C . TYR A 1 104 ? -15.427 10.578 6.184 1.00 92.69 104 TYR A C 1
ATOM 842 O O . TYR A 1 104 ? -14.373 9.936 6.215 1.00 92.69 104 TYR A O 1
ATOM 850 N N . PRO A 1 105 ? -16.559 10.085 6.734 1.00 84.19 105 PRO A N 1
ATOM 851 C CA . PRO A 1 105 ? -17.743 10.868 7.094 1.00 84.19 105 PRO A CA 1
ATOM 852 C C . PRO A 1 105 ? -17.365 11.911 8.147 1.00 84.19 105 PRO A C 1
ATOM 854 O O . PRO A 1 105 ? -16.438 11.674 8.930 1.00 84.19 105 PRO A O 1
ATOM 857 N N . LYS A 1 106 ? -18.031 13.069 8.104 1.00 66.81 106 LYS A N 1
ATOM 858 C CA . LYS A 1 106 ? -17.884 14.086 9.151 1.00 66.81 106 LYS A CA 1
ATOM 859 C C . LYS A 1 106 ? -18.290 13.520 10.505 1.00 66.81 106 LYS A C 1
ATOM 861 O O . LYS A 1 106 ? -19.236 12.701 10.526 1.00 66.81 106 LYS A O 1
#

Radius of gyration: 15.17 Å; Cα contacts (8 Å, |Δi|>4): 216; chains: 1; bounding box: 40×43×39 Å

Nearest PDB structures (foldseek):
  3ia8-assembly1_A  TM=9.626E-01  e=2.518E-08  Homo sapiens
  8oii-assembly1_B  TM=6.901E-01  e=6.643E-01  Mycetohabitans rhizoxinica
  4kc5-assembly2_D  TM=4.055E-01  e=2.750E-01  Mycetohabitans rhizoxinica
  4kc5-assembly2_C  TM=4.070E-01  e=4.772E-01  Mycetohabitans rhizoxinica
  4kc5-assembly1_A  TM=4.205E-01  e=9.246E-01  Mycetohabitans rhizoxinica

Foldseek 3Di:
DCPPDDDKDKDWDWDDDPPFQKIWTWIAIPLFKIWIWIDGDDPQKTKTKTPDMDGDPPGDCFQWDIKIWMWGDPDPFKIKIWIWTDGPVGHTDTPDIDIGGDPPDD

Solvent-accessible surface ar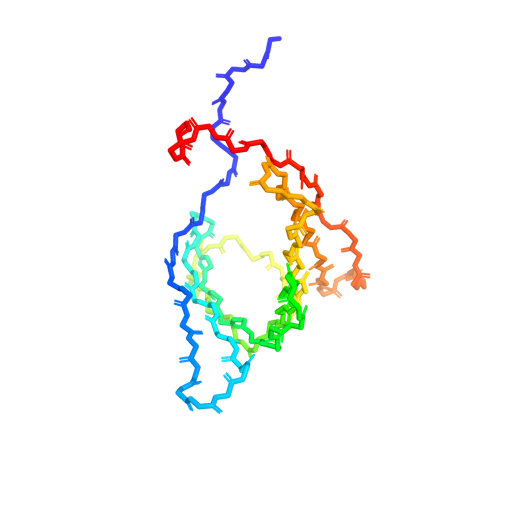ea (backbone atoms only — not comparable to full-atom values): 6172 Å² total; per-residue (Å²): 134,87,85,76,72,88,86,83,56,75,49,72,52,79,48,67,49,87,98,61,50,43,33,40,38,40,37,44,34,78,75,40,40,32,40,34,26,38,33,49,55,54,94,61,30,38,48,30,35,57,74,46,75,51,68,47,92,86,36,79,89,68,59,71,71,42,41,40,40,38,41,34,54,79,52,102,49,34,42,37,40,38,34,30,39,17,36,84,90,41,72,77,38,84,71,47,76,52,76,46,70,68,83,66,85,125

Mean predicted aligned error: 3.9 Å

Sequence (106 aa):
MNNRDELHSEYGFIAIKPGTKEVALSTVMDNGFVTIEQGPLVGKSIKLTLHDIGRISFSRDLPVHGTIREWRLLDSDTLEQRLMMETLTHRMQMHTFIRYKKIYPK